Protein AF-X0THT9-F1 (afdb_monomer)

Solvent-accessible surface area (backbone atoms only — not comparable to full-atom values): 4244 Å² total; per-residue (Å²): 130,49,34,37,36,40,34,55,90,91,39,67,59,31,55,54,50,54,52,54,38,56,77,66,71,59,64,65,45,82,38,39,85,81,42,78,84,44,54,77,40,71,66,63,67,32,68,70,51,37,62,73,38,49,41,101,86,56,59,60,84,80,55,52,41,82,42,77,54,131

Mean predicted aligned error: 6.34 Å

Organism: NCBI:txid412755

pLDDT: mean 78.62, std 12.15, range [50.72, 93.38]

Structure (mmCIF, N/CA/C/O backbone):
data_AF-X0THT9-F1
#
_entry.id   AF-X0THT9-F1
#
loop_
_atom_site.group_PDB
_atom_site.id
_atom_site.type_symbol
_atom_site.la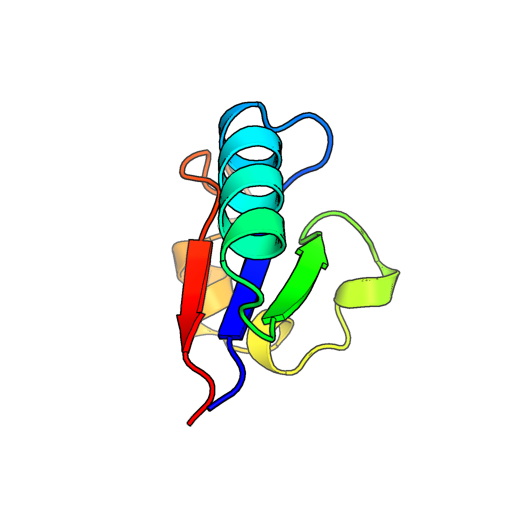bel_atom_id
_atom_site.label_alt_id
_atom_site.label_comp_id
_atom_site.label_asym_id
_atom_site.label_entity_id
_atom_site.label_seq_id
_atom_site.pdbx_PDB_ins_code
_atom_site.Cartn_x
_atom_site.Cartn_y
_atom_site.Cartn_z
_atom_site.occupancy
_atom_site.B_iso_or_equiv
_atom_site.auth_seq_id
_atom_site.auth_comp_id
_atom_site.auth_asym_id
_atom_site.auth_atom_id
_atom_site.pdbx_PDB_model_num
ATOM 1 N N . THR A 1 1 ? -1.992 -11.276 13.984 1.00 55.41 1 THR A N 1
ATOM 2 C CA . THR A 1 1 ? -2.350 -11.058 12.568 1.00 55.41 1 THR A CA 1
ATOM 3 C C . THR A 1 1 ? -2.180 -9.593 12.256 1.00 55.41 1 THR A C 1
ATOM 5 O O . THR A 1 1 ? -2.880 -8.785 12.852 1.00 55.41 1 THR A O 1
ATOM 8 N N . GLN A 1 2 ? -1.213 -9.238 11.418 1.00 72.75 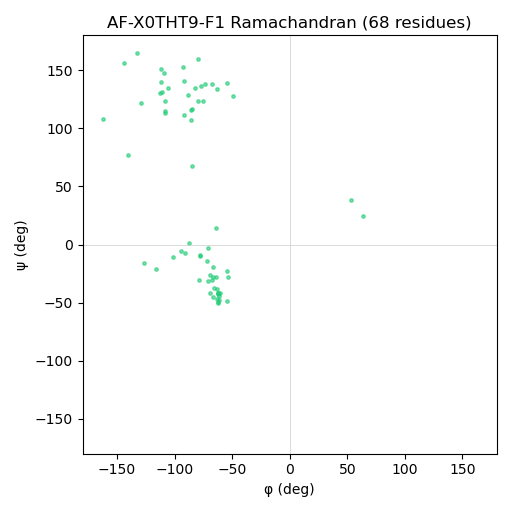2 GLN A N 1
ATOM 9 C CA . GLN A 1 2 ? -0.994 -7.854 10.994 1.00 72.75 2 GLN 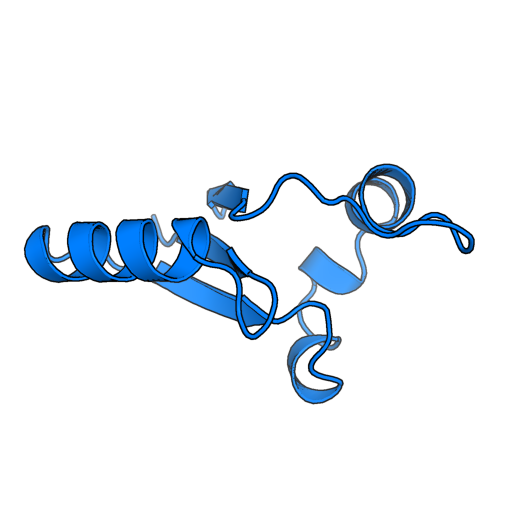A CA 1
ATOM 10 C C . GLN A 1 2 ? -1.315 -7.777 9.503 1.00 72.75 2 GLN A C 1
ATOM 12 O O . GLN A 1 2 ? -0.889 -8.643 8.743 1.00 72.75 2 GLN A O 1
ATOM 17 N N . PHE A 1 3 ? -2.122 -6.806 9.090 1.00 85.94 3 PHE A N 1
ATOM 18 C CA . PHE A 1 3 ? -2.472 -6.633 7.679 1.00 85.94 3 PHE A CA 1
ATOM 19 C C . PHE A 1 3 ? -1.502 -5.656 7.015 1.00 85.94 3 PHE A C 1
ATOM 21 O O . PHE A 1 3 ? -0.960 -4.769 7.675 1.00 85.94 3 PHE A O 1
ATOM 28 N N . LYS A 1 4 ? -1.296 -5.795 5.710 1.00 88.88 4 LYS A N 1
ATOM 29 C CA . LYS A 1 4 ? -0.656 -4.784 4.869 1.00 88.88 4 LYS A CA 1
ATOM 30 C C . LYS A 1 4 ? -1.703 -4.207 3.925 1.00 88.88 4 LYS A C 1
ATOM 32 O O . LYS A 1 4 ? -2.442 -4.964 3.301 1.00 88.88 4 LYS A O 1
ATOM 37 N N . ILE A 1 5 ? -1.782 -2.884 3.842 1.00 89.62 5 ILE A N 1
ATOM 38 C CA . ILE A 1 5 ? -2.677 -2.173 2.930 1.00 89.62 5 ILE A CA 1
ATOM 39 C C . ILE A 1 5 ? -1.821 -1.543 1.842 1.00 89.62 5 ILE A C 1
ATOM 41 O O . ILE A 1 5 ? -1.031 -0.646 2.136 1.00 89.62 5 ILE A O 1
ATOM 45 N N . VAL A 1 6 ? -1.963 -2.018 0.607 1.00 87.69 6 VAL A N 1
ATOM 46 C CA . VAL A 1 6 ? -1.275 -1.420 -0.542 1.00 87.69 6 VAL A CA 1
ATOM 47 C C . VAL A 1 6 ? -2.145 -0.303 -1.104 1.00 87.69 6 VAL A C 1
ATOM 49 O O . VAL A 1 6 ? -3.337 -0.510 -1.353 1.00 87.69 6 VAL A O 1
ATOM 52 N N . ILE A 1 7 ? -1.558 0.878 -1.282 1.00 88.81 7 ILE A N 1
ATOM 53 C CA . ILE A 1 7 ? -2.246 2.095 -1.725 1.00 88.81 7 ILE A CA 1
ATOM 54 C C . ILE A 1 7 ? -1.485 2.794 -2.851 1.00 88.81 7 ILE A C 1
ATOM 56 O O . ILE A 1 7 ? -0.298 2.557 -3.037 1.00 88.81 7 ILE A O 1
ATOM 60 N N . LYS A 1 8 ? -2.167 3.713 -3.541 1.00 84.75 8 LYS A N 1
ATOM 61 C CA . LYS A 1 8 ? -1.552 4.758 -4.369 1.00 84.75 8 LYS A CA 1
ATOM 62 C C . LYS A 1 8 ? -1.740 6.103 -3.691 1.00 84.75 8 LYS A C 1
ATOM 64 O O . LYS A 1 8 ? -2.812 6.353 -3.129 1.00 84.75 8 LYS A O 1
ATOM 69 N N . LYS A 1 9 ? -0.790 7.019 -3.856 1.00 75.81 9 LYS A N 1
ATOM 70 C CA . LYS A 1 9 ? -1.036 8.433 -3.563 1.00 75.81 9 LYS A CA 1
ATOM 71 C C . LYS A 1 9 ? -2.269 8.952 -4.325 1.00 75.81 9 LYS A C 1
ATOM 73 O O . LYS A 1 9 ? -2.473 8.628 -5.495 1.00 75.81 9 LYS A O 1
ATOM 78 N N . SER A 1 10 ? -3.089 9.758 -3.648 1.00 79.44 10 SER A N 1
ATOM 79 C CA . SER A 1 10 ? -4.334 10.343 -4.182 1.00 79.44 10 SER A CA 1
ATOM 80 C C . SER A 1 10 ? -5.428 9.327 -4.560 1.00 79.44 10 SER A C 1
ATOM 82 O O . SER A 1 10 ? -6.287 9.608 -5.394 1.00 79.44 10 SER A O 1
ATOM 84 N N . CYS A 1 11 ? -5.416 8.138 -3.954 1.00 83.56 11 CYS A N 1
ATOM 85 C CA . CYS A 1 11 ? -6.469 7.137 -4.105 1.00 83.56 11 CYS A CA 1
ATOM 86 C C . CYS A 1 11 ? -7.619 7.391 -3.112 1.00 83.56 11 CYS A C 1
ATOM 88 O O . CYS A 1 11 ? -7.500 7.101 -1.922 1.00 83.56 11 CYS A O 1
ATOM 90 N N . PHE A 1 12 ? -8.763 7.864 -3.617 1.00 87.75 12 PHE A N 1
ATOM 91 C CA . PHE A 1 12 ? -9.949 8.177 -2.805 1.00 87.75 12 PHE A CA 1
ATOM 92 C C . PHE A 1 12 ? -10.426 6.995 -1.943 1.00 87.75 12 PHE A C 1
ATOM 94 O O . PHE A 1 12 ? -10.625 7.127 -0.736 1.00 87.75 12 PHE A O 1
ATOM 101 N N . PHE A 1 13 ? -10.556 5.805 -2.536 1.00 88.75 13 PHE A N 1
ATOM 102 C CA . PHE A 1 13 ? -10.991 4.614 -1.798 1.00 88.75 13 PHE A CA 1
ATOM 103 C C . PHE A 1 13 ? -9.966 4.155 -0.754 1.00 88.75 13 PHE A C 1
ATOM 105 O O . PHE A 1 13 ? -10.345 3.590 0.272 1.00 88.75 13 PHE A O 1
ATOM 112 N N . CYS A 1 14 ? -8.678 4.431 -0.977 1.00 90.44 14 CYS A N 1
ATOM 113 C CA . CYS A 1 14 ? -7.622 4.129 -0.021 1.00 90.44 14 CYS A CA 1
ATOM 114 C C . CYS A 1 14 ? -7.776 4.992 1.235 1.00 90.44 14 CYS A C 1
ATOM 116 O O . CYS A 1 14 ? -7.728 4.468 2.344 1.00 90.44 14 CYS A O 1
ATOM 118 N N . GLU A 1 15 ? -8.040 6.289 1.077 1.00 91.56 15 GLU A N 1
ATOM 119 C CA . GLU A 1 15 ? -8.273 7.206 2.200 1.00 91.56 15 GLU A CA 1
ATOM 120 C C . GLU A 1 15 ? -9.510 6.810 3.021 1.00 91.56 15 GLU A C 1
ATOM 122 O O . GLU A 1 15 ? -9.453 6.781 4.256 1.00 91.56 15 GLU A O 1
ATOM 127 N N . LEU A 1 16 ? -10.603 6.424 2.348 1.00 92.69 16 LEU A N 1
ATOM 128 C CA . LEU A 1 16 ? -11.813 5.925 3.008 1.00 92.69 16 LEU A CA 1
ATOM 129 C C . LEU A 1 16 ? -11.542 4.654 3.821 1.00 92.69 16 LEU A C 1
ATOM 131 O O . LEU A 1 16 ? -11.934 4.574 4.987 1.00 92.69 16 LEU A O 1
ATOM 135 N N . LEU A 1 17 ? -10.847 3.675 3.233 1.00 91.88 17 LEU A N 1
ATOM 136 C CA . LEU A 1 17 ? -10.513 2.432 3.926 1.00 91.88 17 LEU A CA 1
ATOM 137 C C . LEU A 1 17 ? -9.607 2.687 5.136 1.00 91.88 17 LEU A C 1
ATOM 139 O O . LEU A 1 17 ? -9.869 2.156 6.212 1.00 91.88 17 LEU A O 1
ATOM 143 N N . LEU A 1 18 ? -8.554 3.495 4.982 1.00 91.88 18 LEU A N 1
ATOM 144 C CA . LEU A 1 18 ? -7.616 3.793 6.068 1.00 91.88 18 LEU A CA 1
ATOM 145 C C . LEU A 1 18 ? -8.303 4.520 7.229 1.00 91.88 18 LEU A C 1
ATOM 147 O O . LEU A 1 18 ? -8.033 4.211 8.389 1.00 91.88 18 LEU A O 1
ATOM 151 N N . THR A 1 19 ? -9.226 5.434 6.926 1.00 93.31 19 THR A N 1
ATOM 152 C CA . THR A 1 19 ? -10.052 6.106 7.939 1.00 93.31 19 THR A CA 1
ATOM 153 C C . THR A 1 19 ? -10.915 5.095 8.687 1.00 93.31 19 THR A C 1
ATOM 155 O O . THR A 1 19 ? -10.872 5.029 9.914 1.00 93.31 19 THR A O 1
ATOM 158 N N . TRP A 1 20 ? -11.622 4.231 7.954 1.00 93.25 20 TRP A N 1
ATOM 159 C CA . TRP A 1 20 ? -12.462 3.197 8.552 1.00 93.25 20 TRP A CA 1
ATOM 160 C C . TRP A 1 20 ? -11.661 2.209 9.420 1.00 93.25 20 TRP A C 1
ATOM 162 O O . TRP A 1 20 ? -12.092 1.862 10.518 1.00 93.25 20 TRP A O 1
ATOM 172 N N . LEU A 1 21 ? -10.476 1.776 8.974 1.00 91.38 21 LEU A N 1
ATOM 173 C CA . LEU A 1 21 ? -9.617 0.856 9.732 1.00 91.38 21 LEU A CA 1
ATOM 174 C C . LEU A 1 21 ? -9.079 1.485 11.022 1.00 91.38 21 LEU A C 1
ATOM 176 O O . LEU A 1 21 ? -8.998 0.802 12.048 1.00 91.38 21 LEU A O 1
ATOM 180 N N . LYS A 1 22 ? -8.740 2.779 10.982 1.00 89.25 22 LYS A N 1
ATOM 181 C CA . LYS A 1 22 ? -8.305 3.545 12.154 1.00 89.25 22 LYS A CA 1
ATOM 182 C C . LYS A 1 22 ? -9.404 3.598 13.216 1.00 89.25 22 LYS A C 1
ATOM 184 O O . LYS A 1 22 ? -9.125 3.324 14.382 1.00 89.25 22 LYS A O 1
ATOM 189 N N . ASP A 1 23 ? -10.649 3.843 12.810 1.00 93.38 23 ASP A N 1
ATOM 190 C CA . ASP A 1 23 ? -11.808 3.869 13.716 1.00 93.38 23 ASP A CA 1
ATOM 191 C C . ASP A 1 23 ? -12.090 2.503 14.360 1.00 93.38 23 ASP A C 1
ATOM 193 O O . ASP A 1 23 ? -12.625 2.418 15.466 1.00 93.38 23 ASP A O 1
ATOM 197 N N . LYS A 1 24 ? -11.723 1.410 13.682 1.00 89.88 24 LYS A N 1
ATOM 198 C CA . LYS A 1 24 ? -11.870 0.037 14.188 1.00 89.88 24 LYS A CA 1
ATOM 199 C C . LYS A 1 24 ? -10.685 -0.453 15.017 1.00 89.88 24 LYS A C 1
ATOM 201 O O . LYS A 1 24 ? -10.717 -1.595 15.473 1.00 89.88 24 LYS A O 1
ATOM 206 N N . ASN A 1 25 ? -9.669 0.385 15.235 1.00 87.75 25 ASN A N 1
ATOM 207 C CA . ASN A 1 25 ? -8.449 0.040 15.967 1.00 87.75 25 ASN A CA 1
ATOM 208 C C . ASN A 1 25 ? -7.763 -1.235 15.425 1.00 87.75 25 ASN A C 1
ATOM 210 O O . ASN A 1 25 ? -7.271 -2.075 16.180 1.00 87.75 25 ASN A O 1
ATOM 214 N N . VAL A 1 26 ? -7.772 -1.409 14.099 1.00 87.25 26 VAL A N 1
ATOM 215 C CA . VAL A 1 26 ? -7.123 -2.543 13.426 1.00 87.25 26 VAL A CA 1
ATOM 216 C C . VAL A 1 26 ? -5.636 -2.241 13.250 1.00 87.25 26 VAL A C 1
ATOM 218 O O . VAL A 1 26 ? -5.269 -1.157 12.809 1.00 87.25 26 VAL A O 1
ATOM 221 N N . ASN A 1 27 ? -4.765 -3.209 13.549 1.00 88.81 27 ASN A N 1
ATOM 222 C CA . ASN A 1 27 ? -3.326 -3.067 13.324 1.00 88.81 27 ASN A CA 1
ATOM 223 C C . ASN A 1 27 ? -2.959 -3.434 11.874 1.00 88.81 27 ASN A C 1
ATOM 225 O O . ASN A 1 27 ? -3.124 -4.585 11.452 1.00 88.81 27 ASN A O 1
ATOM 229 N N . TYR A 1 28 ? -2.443 -2.462 11.123 1.00 89.69 28 TYR A N 1
ATOM 230 C CA . TYR A 1 28 ? -2.007 -2.633 9.740 1.00 89.69 28 TYR A CA 1
ATOM 231 C C . TYR A 1 28 ? -0.756 -1.800 9.417 1.00 89.69 28 TYR A C 1
ATOM 233 O O . TYR A 1 28 ? -0.482 -0.789 10.061 1.00 89.69 28 TYR A O 1
ATOM 241 N N . LYS A 1 29 ? -0.003 -2.219 8.395 1.00 89.62 29 LYS A N 1
ATOM 242 C CA . LYS A 1 29 ? 1.080 -1.450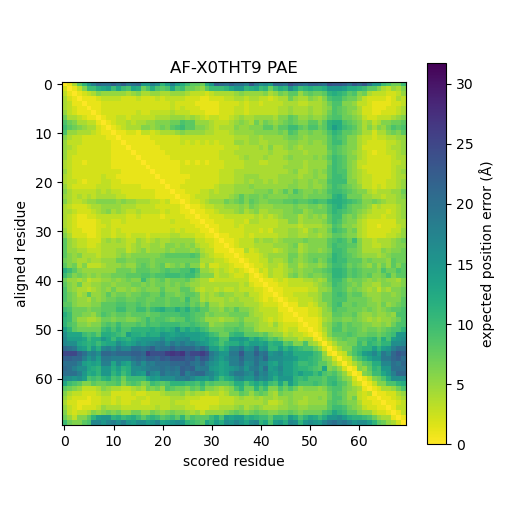 7.760 1.00 89.62 29 LYS A CA 1
ATOM 243 C C . LYS A 1 29 ? 0.591 -0.936 6.406 1.00 89.62 29 LYS A C 1
ATOM 245 O O . LYS A 1 29 ? -0.002 -1.697 5.650 1.00 89.62 29 LYS A O 1
ATOM 250 N N . VAL A 1 30 ? 0.838 0.329 6.093 1.00 89.56 30 VAL A N 1
ATOM 251 C CA . VAL A 1 30 ? 0.552 0.893 4.765 1.00 89.56 30 VAL A CA 1
ATOM 252 C C . VAL A 1 30 ? 1.793 0.752 3.891 1.00 89.56 30 VAL A C 1
ATOM 254 O O . VAL A 1 30 ? 2.901 0.920 4.396 1.00 89.56 30 VAL A O 1
ATOM 257 N N . LEU A 1 31 ? 1.598 0.417 2.619 1.00 87.56 31 LEU A N 1
ATOM 258 C CA . LEU A 1 31 ? 2.639 0.381 1.597 1.00 87.56 31 LEU A CA 1
ATOM 259 C C . LEU A 1 31 ? 2.163 1.174 0.378 1.00 87.56 31 LEU A C 1
ATOM 261 O O . LEU A 1 31 ? 1.125 0.843 -0.197 1.00 87.56 31 LEU A O 1
ATOM 265 N N . ASP A 1 32 ? 2.908 2.197 -0.023 1.00 85.69 32 ASP A N 1
ATOM 266 C CA . ASP A 1 32 ? 2.688 2.898 -1.286 1.00 85.69 32 ASP A CA 1
ATOM 267 C C . ASP A 1 32 ? 3.548 2.243 -2.372 1.00 85.69 32 ASP A C 1
ATOM 269 O O . ASP A 1 32 ? 4.773 2.334 -2.360 1.00 85.69 32 ASP A O 1
ATOM 273 N N . TYR A 1 33 ? 2.918 1.571 -3.339 1.00 76.50 33 TYR A N 1
ATOM 274 C CA . TYR A 1 33 ? 3.656 0.896 -4.419 1.00 76.50 33 TYR A CA 1
ATOM 275 C C . TYR A 1 33 ? 4.303 1.875 -5.414 1.00 76.50 33 TYR A C 1
ATOM 277 O O . TYR A 1 33 ? 4.988 1.438 -6.337 1.00 76.50 33 TYR A O 1
ATOM 285 N N . GLN A 1 34 ? 4.088 3.185 -5.257 1.00 76.75 34 GLN A N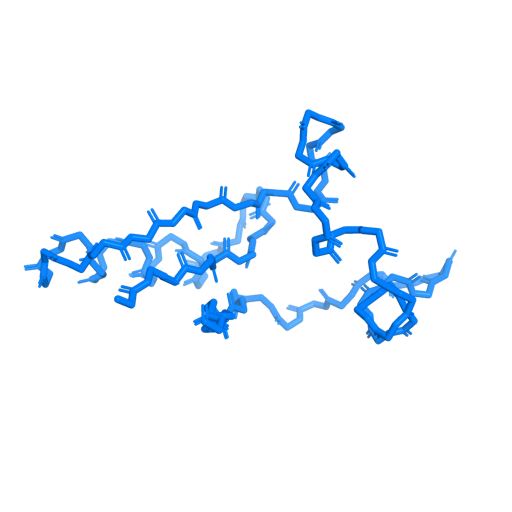 1
ATOM 286 C CA . GLN A 1 34 ? 4.793 4.225 -6.001 1.00 76.75 34 GLN A CA 1
ATOM 287 C C . GLN A 1 34 ? 5.906 4.899 -5.188 1.00 76.75 34 GLN A C 1
ATOM 289 O O . GLN A 1 34 ? 6.685 5.647 -5.780 1.00 76.75 34 GLN A O 1
ATOM 294 N N . ASP A 1 35 ? 6.003 4.667 -3.871 1.00 82.50 35 ASP A N 1
ATOM 295 C CA . ASP A 1 35 ? 7.090 5.211 -3.051 1.00 82.50 3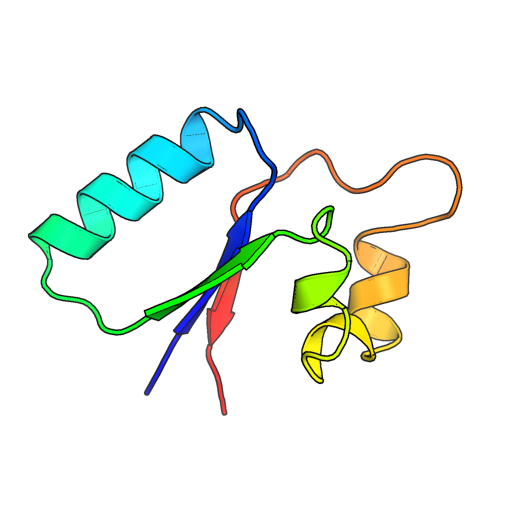5 ASP A CA 1
ATOM 296 C C . ASP A 1 35 ? 8.306 4.271 -3.118 1.00 82.50 35 ASP A C 1
ATOM 298 O O . ASP A 1 35 ? 8.239 3.143 -2.620 1.00 82.50 35 ASP A O 1
ATOM 302 N N . PRO A 1 36 ? 9.453 4.715 -3.675 1.00 78.44 36 PRO A N 1
ATOM 303 C CA . PRO A 1 36 ? 10.667 3.903 -3.738 1.00 78.44 36 PRO A CA 1
ATOM 304 C C . PRO A 1 36 ? 11.133 3.370 -2.378 1.00 78.44 36 PRO A C 1
ATOM 306 O O . PRO A 1 36 ? 11.849 2.374 -2.324 1.00 78.44 36 PRO A O 1
ATOM 309 N N . LYS A 1 37 ? 10.741 4.015 -1.272 1.00 83.12 37 LYS A N 1
ATOM 310 C CA . LYS A 1 37 ? 11.074 3.570 0.088 1.00 83.12 37 LYS A CA 1
ATOM 311 C C . LYS A 1 37 ? 10.365 2.278 0.487 1.00 83.12 37 LYS A C 1
ATOM 313 O O . LYS 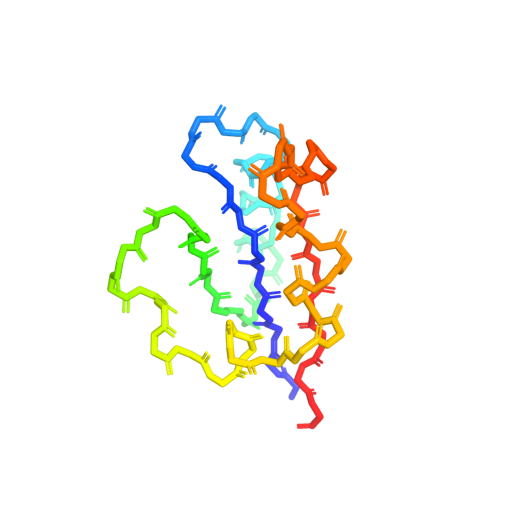A 1 37 ? 10.881 1.549 1.329 1.00 83.12 37 LYS A O 1
ATOM 318 N N . ASP A 1 38 ? 9.213 1.988 -0.111 1.00 80.00 38 ASP A N 1
ATOM 319 C CA . ASP A 1 38 ? 8.421 0.796 0.196 1.00 80.00 38 ASP A CA 1
ATOM 320 C C . ASP A 1 38 ? 8.779 -0.399 -0.703 1.00 80.00 38 ASP A C 1
ATOM 322 O O . ASP A 1 38 ? 8.352 -1.524 -0.434 1.00 80.00 38 ASP A O 1
ATOM 326 N N . PHE A 1 39 ? 9.624 -0.197 -1.722 1.00 74.25 39 PHE A N 1
ATOM 327 C CA . PHE A 1 39 ? 10.023 -1.238 -2.683 1.00 74.25 39 PHE A CA 1
ATOM 328 C C . PHE A 1 39 ? 10.860 -2.351 -2.041 1.00 74.25 39 PHE A C 1
ATOM 330 O O . PHE A 1 39 ? 10.955 -3.459 -2.571 1.00 74.25 39 PHE A O 1
ATOM 337 N N . ASP A 1 40 ? 11.453 -2.077 -0.880 1.00 77.00 40 ASP A N 1
ATOM 338 C CA . ASP A 1 40 ? 12.201 -3.071 -0.124 1.00 77.00 40 ASP A CA 1
ATOM 339 C C . ASP A 1 40 ? 11.325 -4.048 0.669 1.00 77.00 40 ASP A C 1
ATOM 341 O O . ASP A 1 40 ? 11.844 -5.064 1.145 1.00 77.00 40 ASP A O 1
ATOM 345 N N . ASP A 1 41 ? 10.012 -3.806 0.780 1.00 82.44 41 ASP A N 1
ATOM 346 C CA . ASP A 1 41 ? 9.103 -4.752 1.427 1.00 82.44 41 ASP A CA 1
ATOM 347 C C . ASP A 1 41 ? 9.071 -6.085 0.644 1.00 82.44 41 ASP A C 1
ATOM 349 O O . ASP A 1 41 ? 8.927 -6.076 -0.580 1.00 82.44 41 ASP A O 1
ATOM 353 N N . PRO A 1 42 ? 9.169 -7.256 1.312 1.00 82.44 42 PRO A N 1
ATOM 354 C CA . PRO A 1 42 ? 9.159 -8.558 0.639 1.00 82.44 42 PRO A CA 1
ATOM 355 C C . PRO A 1 42 ? 7.959 -8.781 -0.289 1.00 82.44 42 PRO A C 1
ATOM 357 O O . PRO A 1 42 ? 8.072 -9.518 -1.267 1.00 82.44 42 PRO A O 1
ATOM 360 N N . LEU A 1 43 ? 6.824 -8.131 -0.007 1.00 77.81 43 LEU A N 1
ATOM 361 C CA . LEU A 1 43 ? 5.647 -8.166 -0.870 1.00 77.81 43 LEU A CA 1
ATOM 362 C C . LEU A 1 43 ? 5.931 -7.551 -2.251 1.00 77.81 43 LEU A C 1
ATOM 364 O O . LEU A 1 43 ? 5.552 -8.138 -3.258 1.00 77.81 43 LEU A O 1
ATOM 368 N N . MET A 1 44 ? 6.663 -6.434 -2.305 1.00 72.25 44 MET A N 1
ATOM 369 C CA . MET A 1 44 ? 7.049 -5.749 -3.550 1.00 72.25 44 MET A CA 1
ATOM 370 C C . MET A 1 44 ? 8.109 -6.523 -4.347 1.00 72.25 44 MET A C 1
ATOM 372 O O . MET A 1 44 ? 8.344 -6.257 -5.522 1.00 72.25 44 MET A O 1
ATOM 376 N N . LYS A 1 45 ? 8.756 -7.515 -3.725 1.00 75.69 45 LYS A N 1
ATOM 377 C CA . LYS A 1 45 ? 9.703 -8.432 -4.380 1.00 75.69 45 LYS A CA 1
ATOM 378 C C . LYS A 1 45 ? 9.028 -9.728 -4.845 1.00 75.69 45 LYS A C 1
ATOM 380 O O . LYS A 1 45 ? 9.672 -10.545 -5.501 1.00 75.69 45 LYS A O 1
ATOM 385 N N . ASN A 1 46 ? 7.750 -9.941 -4.517 1.00 77.31 46 ASN A N 1
ATOM 386 C CA . ASN A 1 46 ? 7.027 -11.152 -4.883 1.00 77.31 46 ASN A CA 1
ATOM 387 C C . ASN A 1 46 ? 6.661 -11.125 -6.385 1.00 77.31 46 ASN A C 1
ATOM 389 O O . ASN A 1 46 ? 5.977 -10.204 -6.829 1.00 77.31 46 ASN A O 1
ATOM 393 N N . PRO A 1 47 ? 7.069 -12.128 -7.181 1.00 74.19 47 PRO A N 1
ATOM 394 C CA . PRO A 1 47 ? 6.852 -12.132 -8.628 1.00 74.19 47 PRO A CA 1
ATOM 395 C C . PRO A 1 47 ? 5.374 -12.267 -9.020 1.00 74.19 47 PRO A C 1
ATOM 397 O O . PRO A 1 47 ? 4.962 -11.703 -10.030 1.00 74.19 47 PRO A O 1
ATOM 400 N N . THR A 1 48 ? 4.555 -12.957 -8.222 1.00 73.00 48 THR A N 1
ATOM 401 C CA . THR A 1 48 ? 3.099 -13.043 -8.429 1.00 73.00 48 THR A CA 1
ATOM 402 C C . THR A 1 48 ? 2.435 -11.700 -8.155 1.00 73.00 48 THR A C 1
ATOM 404 O O . THR A 1 48 ? 1.587 -11.261 -8.921 1.00 73.00 48 THR A O 1
ATOM 407 N N . PHE A 1 49 ? 2.854 -11.013 -7.091 1.00 73.62 49 PHE A N 1
ATOM 408 C CA . PHE A 1 49 ? 2.400 -9.656 -6.808 1.00 73.62 49 PHE A CA 1
ATOM 409 C C . PHE A 1 49 ? 2.814 -8.702 -7.944 1.00 73.62 49 PHE A C 1
ATOM 411 O O . PHE A 1 49 ? 1.970 -8.045 -8.541 1.00 73.62 49 PHE A O 1
ATOM 418 N N . ASN A 1 50 ? 4.082 -8.701 -8.349 1.00 68.94 50 ASN A N 1
ATOM 419 C CA . ASN A 1 50 ? 4.552 -7.823 -9.422 1.0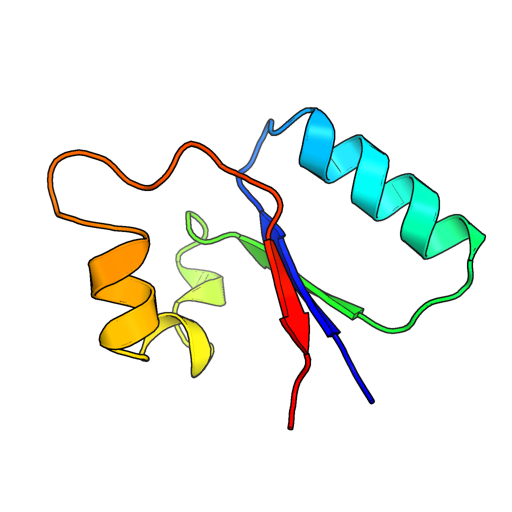0 68.94 50 ASN A CA 1
ATOM 420 C C . ASN A 1 50 ? 3.871 -8.096 -10.772 1.00 68.94 50 ASN A C 1
ATOM 422 O O . ASN A 1 50 ? 3.472 -7.150 -11.439 1.00 68.94 50 ASN A O 1
ATOM 426 N N . SER A 1 51 ? 3.678 -9.362 -11.152 1.00 67.06 51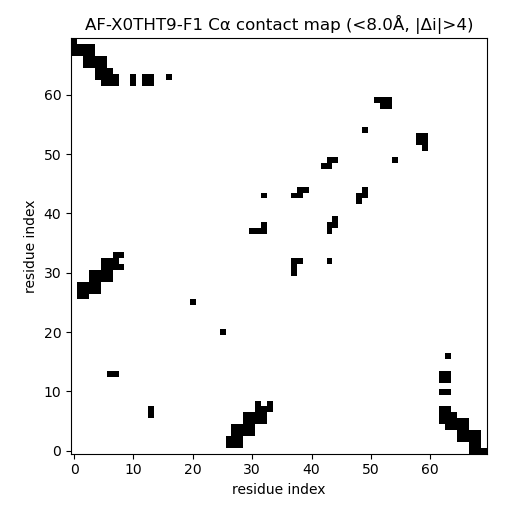 SER A N 1
ATOM 427 C CA . SER A 1 51 ? 3.031 -9.725 -12.426 1.00 67.06 51 SER A CA 1
ATOM 428 C C . SER A 1 51 ? 1.532 -9.431 -12.466 1.00 67.06 51 SER A C 1
ATOM 430 O O . SER A 1 51 ? 1.006 -9.119 -13.529 1.00 67.06 51 SER A O 1
ATOM 432 N N . LEU A 1 52 ? 0.837 -9.507 -11.329 1.00 65.25 52 LEU A N 1
ATOM 433 C CA . LEU A 1 52 ? -0.579 -9.152 -11.255 1.00 65.25 52 LEU A CA 1
ATOM 434 C C . LEU A 1 52 ? -0.799 -7.640 -11.185 1.00 65.25 52 LEU A C 1
ATOM 436 O O . LEU A 1 52 ? -1.839 -7.177 -11.644 1.00 65.25 52 LEU A O 1
ATOM 440 N N . TYR A 1 53 ? 0.139 -6.885 -10.597 1.00 63.91 53 TYR A N 1
ATOM 441 C CA . TYR A 1 53 ? -0.113 -5.500 -10.184 1.00 63.91 53 TYR A CA 1
ATOM 442 C C . TYR A 1 53 ? 0.709 -4.430 -10.903 1.00 63.91 53 TYR A C 1
ATOM 444 O O . TYR A 1 53 ? 0.263 -3.285 -10.940 1.00 63.91 53 TYR A O 1
ATOM 452 N N . CYS A 1 54 ? 1.845 -4.773 -11.506 1.00 57.09 54 CYS A N 1
ATOM 453 C CA . CYS A 1 54 ? 2.637 -3.874 -12.342 1.00 57.09 54 CYS A CA 1
ATOM 454 C C . CYS A 1 54 ? 3.186 -4.640 -13.546 1.00 57.09 54 CYS A C 1
ATOM 456 O O . CYS A 1 54 ? 4.371 -4.968 -13.611 1.00 57.09 54 CYS A O 1
ATOM 458 N N . ASP A 1 55 ? 2.325 -4.890 -14.531 1.00 50.72 55 ASP A N 1
ATOM 459 C CA . ASP A 1 55 ? 2.832 -5.138 -15.874 1.00 50.72 55 ASP A CA 1
ATOM 460 C C . ASP A 1 55 ? 3.296 -3.789 -16.445 1.00 50.72 55 ASP A C 1
ATOM 462 O O . ASP A 1 55 ? 2.637 -2.767 -16.233 1.00 50.72 55 ASP A O 1
ATOM 466 N N . MET A 1 56 ? 4.446 -3.749 -17.124 1.00 51.03 56 MET A N 1
ATOM 467 C CA . MET A 1 56 ? 5.219 -2.533 -17.468 1.00 51.03 56 MET A CA 1
ATOM 468 C C . MET A 1 56 ? 4.506 -1.537 -18.417 1.00 51.03 56 MET A C 1
ATOM 470 O O . MET A 1 56 ? 5.131 -0.632 -18.966 1.00 51.03 56 MET A O 1
ATOM 474 N N . SER A 1 57 ? 3.195 -1.680 -18.609 1.00 52.09 57 SER A N 1
ATOM 475 C CA . SER A 1 57 ? 2.318 -0.791 -19.374 1.00 52.09 57 SER A CA 1
ATOM 476 C C . SER A 1 57 ? 1.083 -0.296 -18.599 1.00 52.09 57 SER A C 1
ATOM 478 O O . SER A 1 57 ? 0.494 0.703 -19.008 1.00 52.09 57 SER A O 1
ATOM 480 N N . ALA A 1 58 ? 0.711 -0.916 -17.469 1.00 50.97 58 ALA A N 1
ATOM 481 C CA . ALA A 1 58 ? -0.393 -0.484 -16.610 1.00 50.97 58 ALA A CA 1
ATOM 482 C C . ALA A 1 58 ? -0.274 -1.126 -15.214 1.00 50.97 58 ALA A C 1
ATOM 484 O O . ALA A 1 58 ? -0.521 -2.320 -15.052 1.00 50.97 58 ALA A O 1
ATOM 485 N N . CYS A 1 59 ? 0.078 -0.343 -14.187 1.00 57.62 59 CYS A N 1
ATOM 486 C CA . CYS A 1 59 ? -0.084 -0.810 -12.809 1.00 57.62 59 CYS A CA 1
ATOM 487 C C . CYS A 1 59 ? -1.566 -0.716 -12.411 1.00 57.62 59 CYS A C 1
ATOM 489 O O . CYS A 1 59 ? -2.227 0.282 -12.703 1.00 57.62 59 CYS A O 1
ATOM 491 N N . VAL A 1 60 ? -2.067 -1.757 -11.752 1.00 57.50 60 VAL A N 1
ATOM 492 C CA . VAL A 1 60 ? -3.483 -1.994 -11.437 1.00 57.50 60 VAL A CA 1
ATOM 493 C C . VAL A 1 60 ? -4.170 -0.775 -10.812 1.00 57.50 60 VAL A C 1
ATOM 495 O O . VAL A 1 60 ? -3.726 -0.231 -9.804 1.00 57.50 60 VAL A O 1
ATOM 498 N N . GLU A 1 61 ? -5.303 -0.376 -11.398 1.00 59.22 61 GLU A N 1
ATOM 499 C CA . GLU A 1 61 ? -6.169 0.704 -10.895 1.00 59.22 61 GLU A CA 1
ATOM 500 C C . GLU A 1 61 ? -7.048 0.274 -9.703 1.00 59.22 61 GLU A C 1
ATOM 502 O O . GLU A 1 61 ? -7.697 1.100 -9.064 1.00 59.22 61 GLU A O 1
ATOM 507 N N . SER A 1 62 ? -7.079 -1.020 -9.380 1.00 68.62 62 SER A N 1
ATOM 508 C CA . SER A 1 62 ? -7.920 -1.611 -8.332 1.00 68.62 62 SER A CA 1
ATOM 509 C C . SER A 1 62 ? -7.276 -1.514 -6.945 1.00 68.62 62 SER A C 1
ATOM 511 O O . SER A 1 62 ? -6.887 -2.517 -6.349 1.00 68.62 62 SER A O 1
ATOM 513 N N . LEU A 1 63 ? -7.154 -0.291 -6.432 1.00 79.56 63 LEU A N 1
ATOM 514 C CA . LEU A 1 63 ? -6.663 0.005 -5.083 1.00 79.56 63 LEU A CA 1
ATOM 515 C C . LEU A 1 63 ? -7.787 0.565 -4.201 1.00 79.56 63 LEU A C 1
ATOM 517 O O . LEU A 1 63 ? -8.687 1.232 -4.719 1.00 79.56 63 LEU A O 1
ATOM 521 N N . PRO A 1 64 ? -7.737 0.359 -2.870 1.00 85.88 64 PRO A N 1
ATOM 522 C CA . PRO A 1 64 ? -6.679 -0.289 -2.075 1.00 85.88 64 PRO A CA 1
ATOM 523 C C . PRO A 1 64 ? -6.714 -1.827 -2.104 1.00 85.88 64 PRO A C 1
ATOM 525 O O . PRO A 1 64 ? -7.764 -2.425 -2.328 1.00 85.88 64 PRO A O 1
ATOM 528 N N . LEU A 1 65 ? -5.586 -2.469 -1.775 1.00 84.75 65 LEU A N 1
ATOM 529 C CA . LEU A 1 65 ? -5.500 -3.925 -1.572 1.00 84.75 65 LEU A CA 1
ATOM 530 C C . LEU A 1 65 ? -5.225 -4.262 -0.109 1.00 84.75 65 LEU A C 1
ATOM 532 O O . LEU A 1 65 ? -4.384 -3.632 0.530 1.00 84.75 65 LEU A O 1
ATOM 536 N N . VAL A 1 66 ? -5.886 -5.303 0.399 1.00 86.88 66 VAL A N 1
ATOM 537 C CA . VAL A 1 66 ? -5.680 -5.818 1.757 1.00 86.88 66 VAL A CA 1
ATOM 538 C C . VAL A 1 66 ? -4.958 -7.154 1.680 1.00 86.88 66 VAL A C 1
ATOM 540 O O . VAL A 1 66 ? -5.504 -8.139 1.188 1.00 86.88 66 VAL A O 1
ATOM 543 N N . VAL A 1 67 ? -3.739 -7.199 2.202 1.00 84.62 67 VAL A N 1
ATOM 544 C CA . VAL A 1 67 ? -2.920 -8.407 2.284 1.00 84.62 67 VAL A CA 1
ATOM 545 C C . VAL A 1 67 ? -2.862 -8.851 3.739 1.00 84.62 67 VAL A C 1
ATOM 547 O O . VAL A 1 67 ? -2.469 -8.096 4.629 1.00 84.62 67 VAL A O 1
ATOM 550 N N . LYS A 1 68 ? -3.274 -10.087 4.004 1.00 82.56 68 LYS A N 1
ATOM 551 C CA . LYS A 1 68 ? -3.086 -10.715 5.312 1.00 82.56 68 LYS A CA 1
ATOM 552 C C . LYS A 1 68 ? -1.639 -11.211 5.387 1.00 82.56 68 LYS A C 1
ATOM 554 O O . LYS A 1 68 ? -1.240 -11.971 4.512 1.00 82.56 68 LYS A O 1
ATOM 559 N N . ASN A 1 69 ? -0.861 -10.781 6.386 1.00 68.88 69 ASN A N 1
ATOM 560 C CA . ASN A 1 69 ? 0.414 -11.448 6.666 1.00 68.88 69 ASN A CA 1
ATOM 561 C C . ASN A 1 69 ? 0.119 -12.865 7.180 1.00 68.88 69 ASN A C 1
ATOM 563 O O . ASN A 1 69 ? -0.803 -13.023 7.992 1.00 68.88 69 ASN A O 1
ATOM 567 N N . ASP A 1 70 ? 0.892 -13.846 6.712 1.00 58.81 70 ASP A N 1
ATOM 568 C CA . ASP A 1 70 ? 0.922 -15.198 7.285 1.00 58.81 70 ASP A CA 1
ATOM 569 C C . ASP A 1 70 ? 1.325 -15.172 8.769 1.00 58.81 70 ASP A C 1
ATOM 571 O O . ASP A 1 70 ? 2.200 -14.351 9.145 1.00 58.81 70 ASP A O 1
#

Secondary structure (DSSP, 8-state):
--EEEEE-TT-HHHHHHHHHHHHTT--EEEEETT-GGGTTSTTTT-HHHHHHHEETTEE-S---EEEE--

Radius of gyration: 12.12 Å; Cα contacts (8 Å, |Δi|>4): 83; chains: 1; bounding box: 25×26×35 Å

Nearest PDB structures (foldseek):
  3msz-assembly1_A  TM=6.436E-01  e=2.622E-02  Francisella tularensis subsp. tularensis SCHU S4
  7pwe-assembly1_B  TM=6.460E-01  e=3.006E-02  Desulfotalea psychrophila LSv54
  6ghb-assembly1_A  TM=9.454E-01  e=1.659E-01  Bacillus subtilis subsp. subtilis str. 168
  3h8q-assembly2_B  TM=7.016E-01  e=2.180E-01  Homo sapiens
  6gho-assembly1_A  TM=5.283E-01  e=7.823E-02  Bacillus subtilis subsp. subtilis str. 168

Foldseek 3Di:
DEKEKEFAPPDPVSVVVVVVCVVVVGHYHYAYLPDPVRCPPVCVVDPVSCVVACDPPDGDPDDTDIGDDD

Sequence (70 aa):
TQFKIVIKKSCFFCELLLTWLKDKNVNYKVLDYQDPKDFDDPLMKNPTFNSLYCDMSACVESLPLVVKND